Protein AF-A0A959FR29-F1 (afdb_monomer)

Structure (mmCIF, N/CA/C/O backbone):
data_AF-A0A959FR29-F1
#
_entry.id   AF-A0A959FR29-F1
#
loop_
_atom_site.group_PDB
_atom_site.id
_atom_site.type_symbol
_atom_site.label_atom_id
_atom_site.label_alt_id
_atom_site.label_comp_id
_atom_site.label_asym_id
_atom_site.label_entity_id
_atom_site.label_seq_id
_atom_site.pdbx_PDB_ins_code
_atom_site.Cartn_x
_atom_site.Cartn_y
_atom_site.Cartn_z
_atom_site.occupancy
_atom_site.B_iso_or_equiv
_atom_site.auth_seq_id
_atom_site.auth_comp_id
_atom_site.auth_asym_id
_atom_site.auth_atom_id
_atom_site.pdbx_PDB_model_num
ATOM 1 N N . MET A 1 1 ? 12.934 -49.014 -76.648 1.00 38.41 1 MET A N 1
ATOM 2 C CA . MET A 1 1 ? 14.324 -49.473 -76.881 1.00 38.41 1 MET A CA 1
ATOM 3 C C . MET A 1 1 ? 15.112 -49.205 -75.602 1.00 38.41 1 MET A C 1
ATOM 5 O O . MET A 1 1 ? 15.068 -48.083 -75.129 1.00 38.41 1 MET A O 1
ATOM 9 N N . ARG A 1 2 ? 15.468 -50.268 -74.860 1.00 36.25 2 ARG A N 1
ATOM 10 C CA . ARG A 1 2 ? 16.856 -50.755 -74.635 1.00 36.25 2 ARG A CA 1
ATOM 11 C C . ARG A 1 2 ? 17.728 -49.732 -73.879 1.00 36.25 2 ARG A C 1
ATOM 13 O O . ARG A 1 2 ? 18.046 -48.699 -74.438 1.00 36.25 2 ARG A O 1
ATOM 20 N N . HIS A 1 3 ? 17.939 -49.941 -72.570 1.00 30.25 3 HIS A N 1
ATOM 21 C CA . HIS A 1 3 ? 19.158 -50.543 -71.964 1.00 30.25 3 HIS A CA 1
ATOM 22 C C . HIS A 1 3 ? 20.381 -49.596 -72.079 1.00 30.25 3 HIS A C 1
ATOM 24 O O . HIS A 1 3 ? 20.714 -49.205 -73.185 1.00 30.25 3 HIS A O 1
ATOM 30 N N . ARG A 1 4 ? 21.112 -49.194 -71.026 1.00 36.50 4 ARG A N 1
ATOM 31 C CA . ARG A 1 4 ? 21.996 -49.993 -70.147 1.00 36.50 4 ARG A CA 1
ATOM 32 C C . ARG A 1 4 ? 22.571 -49.080 -69.029 1.00 36.50 4 ARG A C 1
ATOM 34 O O . ARG A 1 4 ? 22.817 -47.916 -69.300 1.00 36.50 4 ARG A O 1
ATOM 41 N N . VAL A 1 5 ? 22.581 -49.503 -67.757 1.00 37.47 5 VAL A N 1
ATOM 42 C CA . VAL A 1 5 ? 23.706 -50.105 -66.980 1.00 37.47 5 VAL A CA 1
ATOM 43 C C . VAL A 1 5 ? 24.753 -49.102 -66.450 1.00 37.47 5 VAL A C 1
ATOM 45 O O . VAL A 1 5 ? 25.565 -48.590 -67.204 1.00 37.47 5 VAL A O 1
ATOM 48 N N . ILE A 1 6 ? 24.697 -48.911 -65.123 1.00 47.50 6 ILE A N 1
ATOM 49 C CA . ILE A 1 6 ? 25.763 -48.963 -64.095 1.00 47.50 6 ILE A CA 1
ATOM 50 C C . ILE A 1 6 ? 27.154 -48.418 -64.469 1.00 47.50 6 ILE A C 1
ATOM 52 O O . ILE A 1 6 ? 27.852 -49.012 -65.283 1.00 47.50 6 ILE A O 1
ATOM 56 N N . CYS A 1 7 ? 27.646 -47.447 -63.688 1.00 29.38 7 CYS A N 1
ATOM 57 C CA . CYS A 1 7 ? 29.021 -47.525 -63.191 1.00 29.38 7 CYS A CA 1
ATOM 58 C C . CYS A 1 7 ? 29.161 -46.858 -61.815 1.00 29.38 7 CYS A C 1
ATOM 60 O O . CYS A 1 7 ? 28.815 -45.699 -61.606 1.00 29.38 7 CYS A O 1
ATOM 62 N N . MET A 1 8 ? 29.633 -47.672 -60.883 1.00 38.34 8 MET A N 1
ATOM 63 C CA . MET A 1 8 ? 29.956 -47.406 -59.492 1.00 38.34 8 MET A CA 1
ATOM 64 C C . MET A 1 8 ? 31.339 -46.753 -59.428 1.00 38.34 8 MET A C 1
ATOM 66 O O . MET A 1 8 ? 32.275 -47.275 -60.025 1.00 38.34 8 MET A O 1
ATOM 70 N N . LEU A 1 9 ? 31.495 -45.664 -58.671 1.00 36.41 9 LEU A N 1
ATOM 71 C CA . LEU A 1 9 ? 32.811 -45.260 -58.180 1.00 36.41 9 LEU A CA 1
ATOM 72 C C . LEU A 1 9 ? 32.684 -44.633 -56.786 1.00 36.41 9 LEU A C 1
ATOM 74 O O . LEU A 1 9 ? 32.315 -43.474 -56.619 1.00 36.41 9 LEU A O 1
ATOM 78 N N . LEU A 1 10 ? 32.970 -45.458 -55.780 1.00 42.25 10 LEU A N 1
ATOM 79 C CA . LEU A 1 10 ? 33.361 -45.037 -54.441 1.00 42.25 10 LEU A CA 1
ATOM 80 C C . LEU A 1 10 ? 34.788 -44.486 -54.525 1.00 42.25 10 LEU A C 1
ATOM 82 O O . LEU A 1 10 ? 35.698 -45.218 -54.906 1.00 42.25 10 LEU A O 1
ATOM 86 N N . LEU A 1 11 ? 34.992 -43.2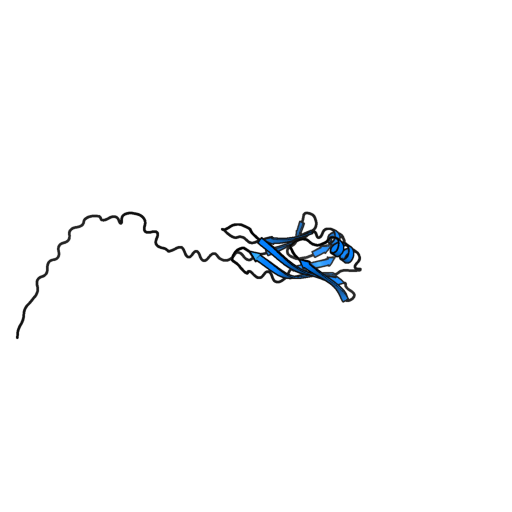36 -54.119 1.00 40.19 11 LEU A N 1
ATOM 87 C CA . LEU A 1 11 ? 36.309 -42.731 -53.737 1.00 40.19 11 LEU A CA 1
ATOM 88 C C . LEU A 1 11 ? 36.183 -42.018 -52.392 1.00 40.19 11 LEU A C 1
ATOM 90 O O . LEU A 1 11 ? 35.713 -40.890 -52.282 1.00 40.19 11 LEU A O 1
ATOM 94 N N . PHE A 1 12 ? 36.589 -42.756 -51.363 1.00 40.84 12 PHE A N 1
ATOM 95 C CA . PHE A 1 12 ? 36.983 -42.247 -50.060 1.00 40.84 12 PHE A CA 1
ATOM 96 C C . PHE A 1 12 ? 38.253 -41.406 -50.247 1.00 40.84 12 PHE A C 1
ATOM 98 O O . PHE A 1 12 ? 39.299 -41.948 -50.593 1.00 40.84 12 PHE A O 1
ATOM 105 N N . PHE A 1 13 ? 38.182 -40.107 -49.973 1.00 41.03 13 PHE A N 1
ATOM 106 C CA . PHE A 1 13 ? 39.338 -39.322 -49.549 1.00 41.03 13 PHE A CA 1
ATOM 107 C C . PHE A 1 13 ? 38.900 -38.464 -48.370 1.00 41.03 13 PHE A C 1
ATOM 109 O O . PHE A 1 13 ? 38.116 -37.528 -48.509 1.00 41.03 13 PHE A O 1
ATOM 116 N N . GLY A 1 14 ? 39.384 -38.838 -47.189 1.00 44.19 14 GLY A N 1
ATOM 117 C CA . GLY A 1 14 ? 39.307 -37.997 -46.012 1.00 44.19 14 GLY A CA 1
ATOM 118 C C . GLY A 1 14 ? 40.220 -36.791 -46.186 1.00 44.19 14 GLY A C 1
ATOM 119 O O . GLY A 1 14 ? 41.410 -36.944 -46.441 1.00 44.19 14 GLY A O 1
ATOM 120 N N . LEU A 1 15 ? 39.654 -35.607 -45.995 1.00 41.91 15 LEU A N 1
ATOM 121 C CA . LEU A 1 15 ? 40.370 -34.417 -45.567 1.00 41.91 15 LEU A CA 1
ATOM 122 C C . LEU A 1 15 ? 39.483 -33.723 -44.539 1.00 41.91 15 LEU A C 1
ATOM 124 O O . LEU A 1 15 ? 38.327 -33.398 -44.809 1.00 41.91 15 LEU A O 1
ATOM 128 N N . CYS A 1 16 ? 40.036 -33.562 -43.340 1.00 41.62 16 CYS A N 1
ATOM 129 C CA . CYS A 1 16 ? 39.480 -32.793 -42.242 1.00 41.62 16 CYS A CA 1
ATOM 130 C C . CYS A 1 16 ? 39.068 -31.397 -42.724 1.00 41.62 16 CYS A C 1
ATOM 132 O O . CYS A 1 16 ? 39.909 -30.516 -42.872 1.00 41.62 16 CYS A O 1
ATOM 134 N N . MET A 1 17 ? 37.771 -31.189 -42.926 1.00 39.00 17 MET A N 1
ATOM 135 C CA . MET A 1 17 ? 37.174 -29.861 -42.928 1.00 39.00 17 MET A CA 1
ATOM 136 C C . MET A 1 17 ? 36.587 -29.660 -41.538 1.00 39.00 17 MET A C 1
ATOM 138 O O . MET A 1 17 ? 35.465 -30.068 -41.242 1.00 39.00 17 MET A O 1
ATOM 142 N N . THR A 1 18 ? 37.390 -29.075 -40.654 1.00 58.31 18 THR A N 1
ATOM 143 C CA . THR A 1 18 ? 36.852 -28.362 -39.500 1.00 58.31 18 THR A CA 1
ATOM 144 C C . THR A 1 18 ? 35.861 -27.327 -40.039 1.00 58.31 18 THR A C 1
ATOM 146 O O . THR A 1 18 ? 36.224 -26.567 -40.941 1.00 58.31 18 THR A O 1
ATOM 149 N N . PRO A 1 19 ? 34.604 -27.267 -39.561 1.00 44.03 19 PRO A N 1
ATOM 150 C CA . PRO A 1 19 ? 33.771 -26.133 -39.902 1.00 44.03 19 PRO A CA 1
ATOM 151 C C . PRO A 1 19 ? 34.429 -24.882 -39.312 1.00 44.03 19 PRO A C 1
ATOM 153 O O . PRO A 1 19 ? 34.542 -24.700 -38.099 1.00 44.03 19 PRO A O 1
ATOM 156 N N . VAL A 1 20 ? 34.923 -24.063 -40.236 1.00 45.97 20 VAL A N 1
ATOM 157 C CA . VAL A 1 20 ? 35.329 -22.675 -40.067 1.00 45.97 20 VAL A CA 1
ATOM 158 C C . VAL A 1 20 ? 34.260 -21.928 -39.269 1.00 45.97 20 VAL A C 1
ATOM 160 O O . VAL A 1 20 ? 33.085 -21.947 -39.619 1.00 45.97 20 VAL A O 1
ATOM 163 N N . HIS A 1 21 ? 34.717 -21.274 -38.202 1.00 45.66 21 HIS A N 1
ATOM 164 C CA . HIS A 1 21 ? 34.122 -20.102 -37.563 1.00 45.66 21 HIS A CA 1
ATOM 165 C C . HIS A 1 21 ? 32.595 -20.099 -37.411 1.00 45.66 21 HIS A C 1
ATOM 167 O O . HIS A 1 21 ? 31.865 -19.551 -38.231 1.00 45.66 21 HIS A O 1
ATOM 173 N N . GLY A 1 22 ? 32.146 -20.592 -36.255 1.00 41.34 22 GLY A N 1
ATOM 174 C CA . GLY A 1 22 ? 31.173 -19.868 -35.438 1.00 41.34 22 GLY A CA 1
ATOM 175 C C . GLY A 1 22 ? 29.917 -19.386 -36.156 1.00 41.34 22 GLY A C 1
ATOM 176 O O . GLY A 1 22 ? 29.543 -18.225 -36.010 1.00 41.34 22 GLY A O 1
ATOM 177 N N . GLN A 1 23 ? 29.205 -20.279 -36.846 1.00 37.59 23 GLN A N 1
ATOM 178 C CA . GLN A 1 23 ? 27.758 -20.120 -36.882 1.00 37.59 23 GLN A CA 1
ATOM 179 C C . GLN A 1 23 ? 27.274 -20.274 -35.439 1.00 37.59 23 GLN A C 1
ATOM 181 O O . GLN A 1 23 ? 27.140 -21.383 -34.923 1.00 37.59 23 GLN A O 1
ATOM 186 N N . ARG A 1 24 ? 27.042 -19.142 -34.763 1.00 41.75 24 ARG A N 1
ATOM 187 C CA . ARG A 1 24 ? 26.080 -19.090 -33.663 1.00 41.75 24 ARG A CA 1
ATOM 188 C C . ARG A 1 24 ? 24.761 -19.542 -34.277 1.00 41.75 24 ARG A C 1
ATOM 190 O O . ARG A 1 24 ? 24.037 -18.746 -34.867 1.00 41.75 24 ARG A O 1
ATOM 197 N N . ALA A 1 25 ? 24.498 -20.842 -34.196 1.00 37.94 25 ALA A N 1
ATOM 198 C CA . ALA A 1 25 ? 23.154 -21.351 -34.307 1.00 37.94 25 ALA A CA 1
ATOM 199 C C . ALA A 1 25 ? 22.311 -20.507 -33.347 1.00 37.94 25 ALA A C 1
ATOM 201 O O . ALA A 1 25 ? 22.664 -20.338 -32.175 1.00 37.94 25 ALA A O 1
ATOM 202 N N . ALA A 1 26 ? 21.251 -19.908 -33.877 1.00 43.16 26 ALA A N 1
ATOM 203 C CA . ALA A 1 26 ? 20.197 -19.300 -33.094 1.00 43.16 26 ALA A CA 1
ATOM 204 C C . ALA A 1 26 ? 19.509 -20.418 -32.295 1.00 43.16 26 ALA A C 1
ATOM 206 O O . ALA A 1 26 ? 18.471 -20.937 -32.677 1.00 43.16 26 ALA A O 1
ATOM 207 N N . THR A 1 27 ? 20.143 -20.854 -31.213 1.00 40.97 27 THR A N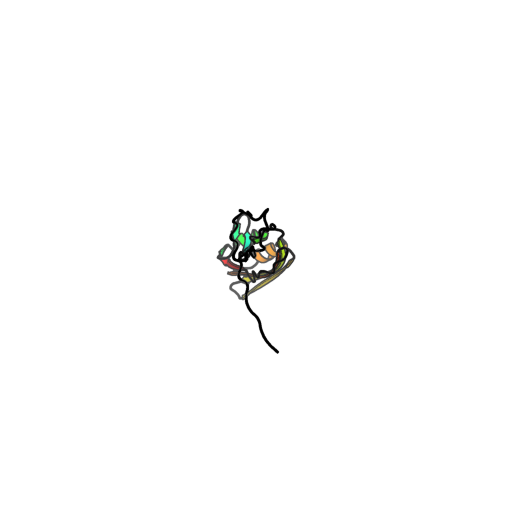 1
ATOM 208 C CA . THR A 1 27 ? 19.584 -21.775 -30.225 1.00 40.97 27 THR A CA 1
ATOM 209 C C . THR A 1 27 ? 19.865 -21.169 -28.869 1.00 40.97 27 THR A C 1
ATOM 211 O O . THR A 1 27 ? 20.792 -21.531 -28.148 1.00 40.97 27 THR A O 1
ATOM 214 N N . GLY A 1 28 ? 19.086 -20.137 -28.601 1.00 37.91 28 GLY A N 1
ATOM 215 C CA . GLY A 1 28 ? 19.090 -19.383 -27.371 1.00 37.91 28 GLY A CA 1
ATOM 216 C C . GLY A 1 28 ? 17.794 -18.601 -27.264 1.00 37.91 28 GLY A C 1
ATOM 217 O O . GLY A 1 28 ? 17.820 -17.459 -26.825 1.00 37.91 28 GLY A O 1
ATOM 218 N N . GLU A 1 29 ? 16.662 -19.200 -27.657 1.00 40.88 29 GLU A N 1
ATOM 219 C CA . GLU A 1 29 ? 15.402 -18.896 -26.978 1.00 40.88 29 GLU A CA 1
ATOM 220 C C . GLU A 1 29 ? 15.586 -19.355 -25.528 1.00 40.88 29 GLU A C 1
ATOM 222 O O . GLU A 1 29 ? 15.171 -20.434 -25.109 1.00 40.88 29 GLU A O 1
ATOM 227 N N . GLY A 1 30 ? 16.319 -18.550 -24.758 1.00 37.16 30 GLY A N 1
ATOM 228 C CA . GLY A 1 30 ? 16.203 -18.567 -23.323 1.00 37.16 30 GLY A CA 1
ATOM 229 C C . GLY A 1 30 ? 14.762 -18.184 -23.063 1.00 37.16 30 GLY A C 1
ATOM 230 O O . GLY A 1 30 ? 14.408 -17.013 -23.167 1.00 37.16 30 GLY A O 1
ATOM 231 N N . SER A 1 31 ? 13.915 -19.176 -22.788 1.00 45.03 31 SER A N 1
ATOM 232 C CA . SER A 1 31 ? 12.652 -18.932 -22.115 1.00 45.03 31 SER A CA 1
ATOM 233 C C . SER A 1 31 ? 13.030 -18.327 -20.766 1.00 45.03 31 SER A C 1
ATOM 235 O O . SER A 1 31 ? 13.281 -19.044 -19.791 1.00 45.03 31 SER A O 1
ATOM 237 N N . TRP A 1 32 ? 13.188 -17.009 -20.724 1.00 48.16 32 TRP A N 1
ATOM 238 C CA . TRP A 1 32 ? 13.344 -16.301 -19.475 1.00 48.16 32 TRP A CA 1
ATOM 239 C C . TRP A 1 32 ? 12.038 -16.542 -18.742 1.00 48.16 32 TRP A C 1
ATOM 241 O O . TRP A 1 32 ? 10.980 -16.063 -19.145 1.00 48.16 32 TRP A O 1
ATOM 251 N N . ARG A 1 33 ? 12.093 -17.404 -17.724 1.00 49.47 33 ARG A N 1
ATOM 252 C CA . ARG A 1 33 ? 11.006 -17.51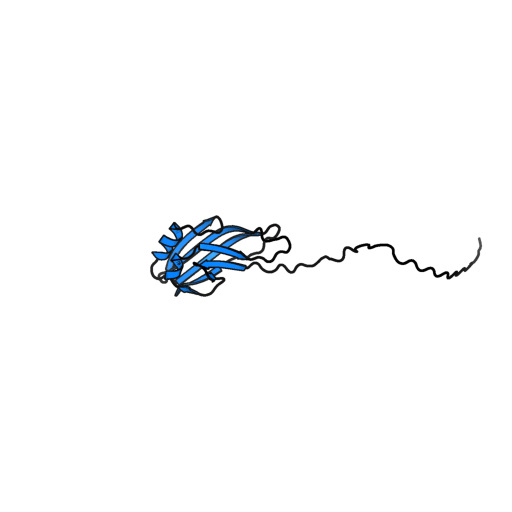5 -16.764 1.00 49.47 33 ARG A CA 1
ATOM 253 C C . ARG A 1 33 ? 10.912 -16.138 -16.143 1.00 49.47 33 ARG A C 1
ATOM 255 O O . ARG A 1 33 ? 11.790 -15.771 -15.369 1.00 49.47 33 ARG A O 1
ATOM 262 N N . SER A 1 34 ? 9.906 -15.384 -16.557 1.00 56.00 34 SER A N 1
ATOM 263 C CA . SER A 1 34 ? 9.554 -14.090 -16.008 1.00 56.00 34 SER A CA 1
ATOM 264 C C . SER A 1 34 ? 9.569 -14.224 -14.487 1.00 56.00 34 SER A C 1
ATOM 266 O O . SER A 1 34 ? 8.794 -14.996 -13.915 1.00 56.00 34 SER A O 1
ATOM 268 N N . ALA A 1 35 ? 10.551 -13.612 -13.828 1.00 60.47 35 ALA A N 1
ATOM 269 C CA . ALA A 1 35 ? 10.586 -13.613 -12.380 1.00 60.47 35 ALA A CA 1
ATOM 270 C C . ALA A 1 35 ? 9.389 -12.770 -11.928 1.00 60.47 35 ALA A C 1
ATOM 272 O O . ALA A 1 35 ? 9.334 -11.597 -12.295 1.00 60.47 35 ALA A O 1
ATOM 273 N N . PRO A 1 36 ? 8.435 -13.334 -11.166 1.00 70.25 36 PRO A N 1
ATOM 274 C CA . PRO A 1 36 ? 7.193 -12.643 -10.875 1.00 70.25 36 PRO A CA 1
ATOM 275 C C . PRO A 1 36 ? 7.492 -11.357 -10.114 1.00 70.25 36 PRO A C 1
ATOM 277 O O . PRO A 1 36 ? 8.146 -11.382 -9.064 1.00 70.25 36 PRO A O 1
ATOM 280 N N . ALA A 1 37 ? 6.998 -10.239 -10.635 1.00 79.69 37 ALA A N 1
ATOM 281 C CA . ALA A 1 37 ? 7.077 -8.963 -9.952 1.00 79.69 37 ALA A CA 1
ATOM 282 C C . ALA A 1 37 ? 6.452 -9.032 -8.549 1.00 79.69 37 ALA A C 1
ATOM 284 O O . ALA A 1 37 ? 5.463 -9.726 -8.302 1.00 79.69 37 ALA A O 1
ATOM 285 N N . ARG A 1 38 ? 7.037 -8.292 -7.606 1.00 84.00 38 ARG A N 1
ATOM 286 C CA . ARG A 1 38 ? 6.592 -8.227 -6.209 1.00 84.00 38 ARG A CA 1
ATOM 287 C C . ARG A 1 38 ? 6.376 -6.784 -5.792 1.00 84.00 38 ARG A C 1
ATOM 289 O O . ARG A 1 38 ? 7.262 -5.953 -5.982 1.00 84.00 38 ARG A O 1
ATOM 296 N N . ALA A 1 39 ? 5.225 -6.502 -5.188 1.00 88.56 39 ALA A N 1
ATOM 297 C CA . ALA A 1 39 ? 4.944 -5.207 -4.579 1.00 88.56 39 ALA A CA 1
ATOM 298 C C . ALA A 1 39 ? 5.334 -5.179 -3.101 1.00 88.56 39 ALA A C 1
ATOM 300 O O . ALA A 1 39 ? 5.138 -6.145 -2.364 1.00 88.56 39 ALA A O 1
ATOM 301 N N . TYR A 1 40 ? 5.835 -4.027 -2.676 1.00 91.31 40 TYR A N 1
ATOM 302 C CA . TYR A 1 40 ? 6.198 -3.711 -1.308 1.00 91.31 40 TYR A CA 1
ATOM 303 C C . TYR A 1 40 ? 5.678 -2.317 -0.974 1.00 91.31 40 TYR A C 1
ATOM 305 O O . TYR A 1 40 ? 5.916 -1.367 -1.716 1.00 91.31 40 TYR A O 1
ATOM 313 N N . LEU A 1 41 ? 5.018 -2.173 0.167 1.00 94.12 41 LEU A N 1
ATOM 314 C CA . LEU A 1 41 ? 4.738 -0.873 0.755 1.00 94.12 41 LEU A CA 1
ATOM 315 C C . LEU A 1 41 ? 5.944 -0.439 1.593 1.00 94.12 41 LEU A C 1
ATOM 317 O O . LEU A 1 41 ? 6.368 -1.165 2.496 1.00 94.12 41 LEU A O 1
ATOM 321 N N . GLN A 1 42 ? 6.505 0.728 1.285 1.00 95.62 42 GLN A N 1
ATOM 322 C CA . GLN A 1 42 ? 7.539 1.366 2.089 1.00 95.62 42 GLN A CA 1
ATOM 323 C C . GLN A 1 42 ? 6.881 2.057 3.287 1.00 95.62 42 GLN A C 1
ATOM 325 O O . GLN A 1 42 ? 6.038 2.942 3.127 1.00 95.62 42 GLN A O 1
ATOM 330 N N . VAL A 1 43 ? 7.281 1.645 4.486 1.00 94.38 43 VAL A N 1
ATOM 331 C CA . VAL A 1 43 ? 6.791 2.133 5.776 1.00 94.38 43 VAL A CA 1
ATOM 332 C C . VAL A 1 43 ? 8.002 2.575 6.596 1.00 94.38 43 VAL A C 1
ATOM 334 O O . VAL A 1 43 ? 8.720 1.752 7.167 1.00 94.38 43 VAL A O 1
ATOM 337 N N . GLY A 1 44 ? 8.298 3.873 6.591 1.00 92.00 44 GLY A N 1
ATOM 338 C CA . GLY A 1 44 ? 9.540 4.417 7.139 1.00 92.00 44 GLY A CA 1
ATOM 339 C C . GLY A 1 44 ? 10.747 3.798 6.436 1.00 92.00 44 GLY A C 1
ATOM 340 O O . GLY A 1 44 ? 10.900 3.941 5.228 1.00 92.00 44 GLY A O 1
ATOM 341 N N . ASN A 1 45 ? 11.569 3.047 7.174 1.00 93.25 45 ASN A N 1
ATOM 342 C CA . ASN A 1 45 ? 12.743 2.344 6.636 1.00 93.25 45 ASN A CA 1
ATOM 343 C C . ASN A 1 45 ? 12.474 0.866 6.288 1.00 93.25 45 ASN A C 1
ATOM 345 O O . ASN A 1 45 ? 13.400 0.137 5.936 1.00 93.25 45 ASN A O 1
ATOM 349 N N . LYS A 1 46 ? 11.224 0.399 6.399 1.00 93.75 46 LYS A N 1
ATOM 350 C CA . LYS A 1 46 ? 10.831 -1.004 6.209 1.00 93.75 46 LYS A CA 1
ATOM 351 C C . LYS A 1 46 ? 10.053 -1.193 4.907 1.00 93.75 46 LYS A C 1
ATOM 353 O O . LYS A 1 46 ? 9.241 -0.354 4.539 1.00 93.75 46 LYS A O 1
ATOM 358 N N . GLN A 1 47 ? 10.242 -2.341 4.258 1.00 93.69 47 GLN A N 1
ATOM 359 C CA . GLN A 1 47 ? 9.425 -2.792 3.129 1.00 93.69 47 GLN A CA 1
ATOM 360 C C . GLN A 1 47 ? 8.508 -3.935 3.551 1.00 93.69 47 GLN A C 1
ATOM 362 O O . GLN A 1 47 ? 8.963 -4.902 4.164 1.00 93.69 47 GLN A O 1
ATOM 367 N N . VAL A 1 48 ? 7.222 -3.832 3.215 1.00 92.31 48 VAL A N 1
ATOM 368 C CA . VAL A 1 48 ? 6.192 -4.795 3.618 1.00 92.31 48 VAL A CA 1
ATOM 369 C C . VAL A 1 48 ? 5.461 -5.317 2.382 1.00 92.31 48 VAL A C 1
ATOM 371 O O . VAL A 1 48 ? 4.830 -4.547 1.669 1.00 92.31 48 VAL A O 1
ATOM 374 N N . ALA A 1 49 ? 5.544 -6.624 2.124 1.00 87.25 49 ALA A N 1
ATOM 375 C CA . ALA A 1 49 ? 4.870 -7.293 0.998 1.00 87.25 49 ALA A CA 1
ATOM 376 C C . ALA A 1 49 ? 3.556 -7.995 1.391 1.00 87.25 49 ALA A C 1
ATOM 378 O O . ALA A 1 49 ? 2.952 -8.687 0.577 1.00 87.25 49 ALA A O 1
ATOM 379 N N . GLY A 1 50 ? 3.136 -7.859 2.648 1.00 86.50 50 GLY A N 1
ATOM 380 C CA . GLY A 1 50 ? 1.968 -8.520 3.225 1.00 86.50 50 GLY A CA 1
ATOM 381 C C . GLY A 1 50 ? 2.106 -8.648 4.743 1.00 86.50 50 GLY A C 1
ATOM 382 O O . GLY A 1 50 ? 3.170 -8.362 5.301 1.00 86.50 50 GLY A O 1
ATOM 383 N N . GLY A 1 51 ? 1.047 -9.097 5.414 1.00 90.44 51 GLY A N 1
ATOM 384 C CA . GLY A 1 51 ? 1.036 -9.307 6.864 1.00 90.44 51 GLY A CA 1
ATOM 385 C C . GLY A 1 51 ? 0.445 -8.118 7.610 1.00 90.44 51 GLY A C 1
ATOM 386 O O . GLY A 1 51 ? -0.551 -7.568 7.159 1.00 90.44 51 GLY A O 1
ATOM 387 N N . PHE A 1 52 ? 1.035 -7.738 8.746 1.00 93.12 52 PHE A N 1
ATOM 388 C CA . PHE A 1 52 ? 0.486 -6.687 9.603 1.00 93.12 52 PHE A CA 1
ATOM 389 C C . PHE A 1 52 ? 1.414 -5.478 9.753 1.00 93.12 52 PHE A C 1
ATOM 391 O O . PHE A 1 52 ? 2.645 -5.604 9.751 1.00 93.12 52 PHE A O 1
ATOM 398 N N . ILE A 1 53 ? 0.801 -4.313 9.933 1.00 94.44 53 ILE A N 1
ATOM 399 C CA . ILE A 1 53 ? 1.433 -3.075 10.395 1.00 94.44 53 ILE A CA 1
ATOM 400 C C . ILE A 1 53 ? 0.675 -2.556 11.617 1.00 94.44 53 ILE A C 1
ATOM 402 O O . ILE A 1 53 ? -0.475 -2.918 11.850 1.00 94.44 53 ILE A O 1
ATOM 406 N N . LYS A 1 54 ? 1.316 -1.715 12.417 1.00 94.56 54 LYS A N 1
ATOM 407 C CA . LYS A 1 54 ? 0.675 -1.038 13.541 1.00 94.56 54 LYS A CA 1
ATOM 408 C C . LYS A 1 54 ? -0.080 0.191 13.060 1.00 94.56 54 LYS A C 1
ATOM 410 O O . LYS A 1 54 ? 0.371 0.855 12.127 1.00 94.56 54 LYS A O 1
ATOM 415 N N . GLN A 1 55 ? -1.148 0.587 13.749 1.00 92.81 55 GLN A N 1
ATOM 416 C CA . GLN A 1 55 ? -1.860 1.831 13.410 1.00 92.81 55 GLN A CA 1
ATOM 417 C C . GLN A 1 55 ? -0.930 3.060 13.397 1.00 92.81 55 GLN A C 1
ATOM 419 O O . GLN A 1 55 ? -0.994 3.888 12.489 1.00 92.81 55 GLN A O 1
ATOM 424 N N . ALA A 1 56 ? 0.006 3.154 14.348 1.00 92.00 56 ALA A N 1
ATOM 425 C CA . ALA A 1 56 ? 0.991 4.239 14.383 1.00 92.00 56 ALA A CA 1
ATOM 426 C C . ALA A 1 56 ? 1.911 4.271 13.141 1.00 92.00 56 ALA A C 1
ATOM 428 O O . ALA A 1 56 ? 2.432 5.325 12.782 1.00 92.00 56 ALA A O 1
ATOM 429 N N . GLU A 1 57 ? 2.094 3.138 12.453 1.00 94.75 57 GLU A N 1
ATOM 430 C CA . GLU A 1 57 ? 2.907 3.040 11.237 1.00 94.75 57 GLU A CA 1
ATOM 431 C C . GLU A 1 57 ? 2.188 3.587 9.991 1.00 94.75 57 GLU A C 1
ATOM 433 O O . GLU A 1 57 ? 2.854 3.873 8.996 1.00 94.75 57 GLU A O 1
ATOM 438 N N . LEU A 1 58 ? 0.871 3.847 10.043 1.00 93.50 58 LEU A N 1
ATOM 439 C CA . LEU A 1 58 ? 0.144 4.540 8.963 1.00 93.50 58 LEU A CA 1
ATOM 440 C C . LEU A 1 58 ? 0.718 5.942 8.694 1.00 93.50 58 LEU A C 1
ATOM 442 O O . LEU A 1 58 ? 0.662 6.456 7.577 1.00 93.50 58 LEU A O 1
ATOM 446 N N . ALA A 1 59 ? 1.343 6.536 9.712 1.00 93.06 59 ALA A N 1
ATOM 447 C CA . ALA A 1 59 ? 2.091 7.779 9.605 1.00 93.06 59 ALA A CA 1
ATOM 448 C C . ALA A 1 59 ? 3.306 7.711 8.685 1.00 93.06 59 ALA A C 1
ATOM 450 O O . ALA A 1 59 ? 3.712 8.718 8.105 1.00 93.06 59 ALA A O 1
ATOM 451 N N . LEU A 1 60 ? 3.904 6.528 8.613 1.00 95.00 60 LEU A N 1
ATOM 452 C CA . LEU A 1 60 ? 5.205 6.291 8.013 1.00 95.00 60 LEU A CA 1
ATOM 453 C C . LEU A 1 60 ? 5.0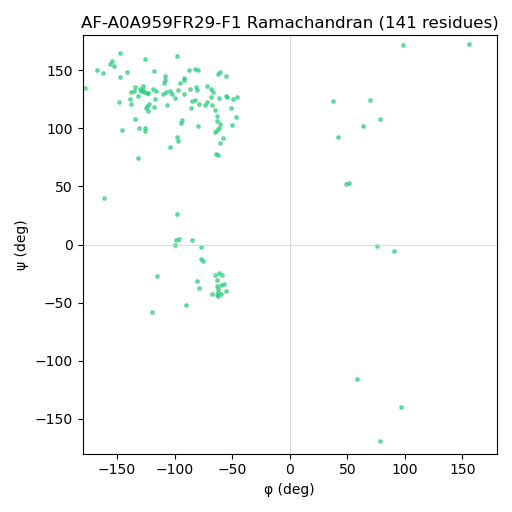88 5.737 6.595 1.00 95.00 60 LEU A C 1
ATOM 455 O O . LEU A 1 60 ? 6.114 5.491 5.966 1.00 95.00 60 LEU A O 1
ATOM 459 N N . LEU A 1 61 ? 3.870 5.531 6.087 1.00 94.69 61 LEU A N 1
ATOM 460 C CA . LEU A 1 61 ? 3.657 5.125 4.702 1.00 94.69 61 LEU A CA 1
ATOM 461 C C . LEU A 1 61 ? 4.345 6.130 3.771 1.00 94.69 61 LEU A C 1
ATOM 463 O O . LEU A 1 61 ? 4.136 7.331 3.881 1.00 94.69 61 LEU A O 1
ATOM 467 N N . ASP A 1 62 ? 5.183 5.679 2.854 1.00 94.44 62 ASP A N 1
ATOM 468 C CA . ASP A 1 62 ? 5.924 6.600 1.988 1.00 94.44 62 ASP A CA 1
ATOM 469 C C . ASP A 1 62 ? 5.598 6.367 0.522 1.00 94.44 62 ASP A C 1
ATOM 471 O O . ASP A 1 62 ? 5.112 7.261 -0.175 1.00 94.44 62 ASP A O 1
ATOM 475 N N . SER A 1 63 ? 5.833 5.150 0.053 1.00 94.38 63 SER A N 1
ATOM 476 C CA . SER A 1 63 ? 5.733 4.828 -1.359 1.00 94.38 63 SER A CA 1
ATOM 477 C C . SER A 1 63 ? 5.437 3.356 -1.588 1.00 94.38 63 SER A C 1
ATOM 479 O O . SER A 1 63 ? 5.693 2.498 -0.743 1.00 94.38 63 SER A O 1
ATOM 481 N N . LEU A 1 64 ? 4.890 3.067 -2.761 1.00 92.88 64 LEU A N 1
ATOM 482 C CA . LEU A 1 64 ? 4.783 1.721 -3.280 1.00 92.88 64 LEU A CA 1
ATOM 483 C C . LEU A 1 64 ? 6.009 1.409 -4.138 1.00 92.88 64 LEU A C 1
ATOM 485 O O . LEU A 1 64 ? 6.355 2.159 -5.049 1.00 92.88 64 LEU A O 1
ATOM 489 N N . ILE A 1 65 ? 6.644 0.281 -3.856 1.00 90.06 65 ILE A N 1
ATOM 490 C CA . ILE A 1 65 ? 7.842 -0.191 -4.538 1.00 90.06 65 ILE A CA 1
ATOM 491 C C . ILE A 1 65 ? 7.493 -1.498 -5.227 1.00 90.06 65 ILE A C 1
ATOM 493 O O . ILE A 1 65 ? 7.056 -2.446 -4.579 1.00 90.06 65 ILE A O 1
ATOM 497 N N . ILE A 1 66 ? 7.726 -1.573 -6.531 1.00 86.94 66 ILE A N 1
ATOM 498 C CA . ILE A 1 66 ? 7.664 -2.839 -7.257 1.00 86.94 66 ILE A CA 1
ATOM 499 C C . ILE A 1 66 ? 9.089 -3.278 -7.535 1.00 86.94 66 ILE A C 1
ATOM 501 O O . ILE A 1 66 ? 9.918 -2.489 -7.986 1.00 86.94 66 ILE A O 1
ATOM 505 N N . ARG A 1 67 ? 9.377 -4.539 -7.236 1.00 81.94 67 ARG A N 1
ATOM 506 C CA . ARG A 1 67 ? 10.626 -5.187 -7.610 1.00 81.94 67 ARG A CA 1
ATOM 507 C C . ARG A 1 67 ? 10.330 -6.220 -8.671 1.00 81.94 67 ARG A C 1
ATOM 509 O O . ARG A 1 67 ? 9.443 -7.053 -8.500 1.00 81.94 67 ARG A O 1
ATOM 516 N N . TYR A 1 68 ? 11.097 -6.144 -9.738 1.00 76.62 68 TYR A N 1
ATOM 517 C CA . TYR A 1 68 ? 11.035 -7.032 -10.877 1.00 76.62 68 TYR A CA 1
ATOM 518 C C . TYR A 1 68 ? 12.477 -7.348 -11.265 1.00 76.62 68 TYR A C 1
ATOM 520 O O . TYR A 1 68 ? 13.308 -6.440 -11.301 1.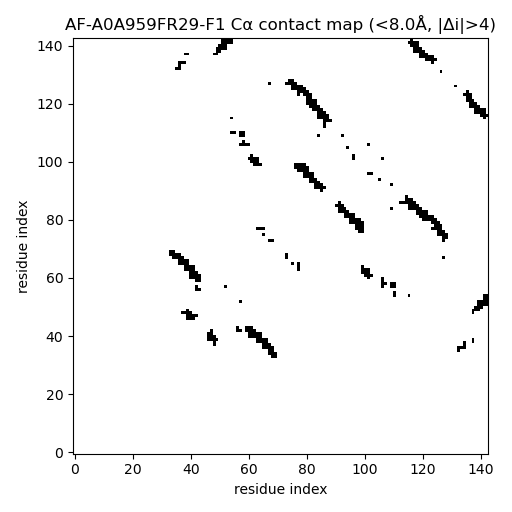00 76.62 68 TYR A O 1
ATOM 528 N N . ASP A 1 69 ? 12.781 -8.626 -11.459 1.00 72.56 69 ASP A N 1
ATOM 529 C CA . ASP A 1 69 ? 14.117 -9.066 -11.855 1.00 72.56 69 ASP A CA 1
ATOM 530 C C . ASP A 1 69 ? 14.135 -9.202 -13.383 1.00 72.56 69 ASP A C 1
ATOM 532 O O . ASP A 1 69 ? 13.516 -10.116 -13.931 1.00 72.56 69 ASP A O 1
ATOM 536 N N . HIS A 1 70 ? 14.762 -8.235 -14.067 1.00 68.00 70 HIS A N 1
ATOM 537 C CA . HIS A 1 70 ? 14.847 -8.184 -15.528 1.00 68.00 70 HIS A CA 1
ATOM 538 C C . HIS A 1 70 ? 16.287 -7.961 -16.000 1.00 68.00 70 HIS A C 1
ATOM 540 O O . HIS A 1 70 ? 16.947 -7.037 -15.513 1.00 68.00 70 HIS A O 1
ATOM 546 N N . PRO A 1 71 ? 16.766 -8.729 -16.994 1.00 61.78 71 PRO A N 1
ATOM 547 C CA . PRO A 1 71 ? 18.136 -8.622 -17.491 1.00 61.78 71 PRO A CA 1
ATOM 548 C C . PRO A 1 71 ? 18.457 -7.276 -18.164 1.00 61.78 71 PRO A C 1
ATOM 550 O O . PRO A 1 71 ? 19.613 -6.863 -18.148 1.00 61.78 71 PRO A O 1
ATOM 553 N N . GLU A 1 72 ? 17.467 -6.568 -18.721 1.00 59.53 72 GLU A N 1
ATOM 554 C CA . GLU A 1 72 ? 17.676 -5.262 -19.385 1.00 59.53 72 GLU A CA 1
ATOM 555 C C . GLU A 1 72 ? 17.664 -4.057 -18.424 1.00 59.53 72 GLU A C 1
ATOM 557 O O . GLU A 1 72 ? 17.790 -2.912 -18.851 1.00 59.53 72 GLU A O 1
ATOM 562 N N . GLY A 1 73 ? 17.558 -4.301 -17.115 1.00 57.31 73 GLY A N 1
ATOM 563 C CA . GLY A 1 73 ? 17.609 -3.263 -16.089 1.00 57.31 73 GLY A CA 1
ATOM 564 C C . GLY A 1 73 ? 16.236 -2.797 -15.579 1.00 57.31 73 GLY A C 1
ATOM 565 O O . GLY A 1 73 ? 15.192 -3.210 -16.086 1.00 57.31 73 GLY A O 1
ATOM 566 N N . PRO A 1 74 ? 16.221 -1.969 -14.515 1.00 62.19 74 PRO A N 1
ATOM 567 C CA . PRO A 1 74 ? 15.080 -1.844 -13.611 1.00 62.19 74 PRO A CA 1
ATOM 568 C C . PRO A 1 74 ? 14.162 -0.652 -13.911 1.00 62.19 74 PRO A C 1
ATOM 570 O O . PRO A 1 74 ? 13.547 -0.146 -12.973 1.00 62.19 74 PRO A O 1
ATOM 573 N N . GLU A 1 75 ? 14.076 -0.142 -15.149 1.00 62.19 75 GLU A N 1
ATOM 574 C CA . GLU A 1 75 ? 13.166 0.984 -15.413 1.00 62.19 75 GLU A CA 1
ATOM 575 C C . GLU A 1 75 ? 11.711 0.547 -15.206 1.00 62.19 75 GLU A C 1
ATOM 577 O O . GLU A 1 75 ? 11.054 -0.069 -16.051 1.00 62.19 75 GLU A O 1
ATOM 582 N N . LEU A 1 76 ? 11.237 0.864 -14.005 1.00 77.31 76 LEU A N 1
ATOM 583 C CA . LEU A 1 76 ? 9.946 0.515 -13.472 1.00 77.31 76 LEU A CA 1
ATOM 584 C C . LEU A 1 76 ? 9.235 1.797 -13.086 1.00 77.31 76 LEU A C 1
ATOM 586 O O . LEU A 1 76 ? 9.764 2.645 -12.368 1.00 77.31 76 LEU A O 1
ATOM 590 N N . THR A 1 77 ? 7.995 1.921 -13.536 1.00 83.19 77 THR A N 1
ATOM 591 C CA . THR A 1 77 ? 7.145 3.044 -13.162 1.00 83.19 77 THR A CA 1
ATOM 592 C C . THR A 1 77 ? 5.863 2.521 -12.541 1.00 83.19 77 THR A C 1
ATOM 594 O O . THR A 1 77 ? 5.086 1.823 -13.194 1.00 83.19 77 THR A O 1
ATOM 597 N N . VAL A 1 78 ? 5.615 2.887 -11.284 1.00 88.00 78 VAL A N 1
ATOM 598 C CA . VAL A 1 78 ? 4.271 2.795 -10.703 1.00 88.00 78 VAL A CA 1
ATOM 599 C C . VAL A 1 78 ? 3.450 3.919 -11.313 1.00 88.00 78 VAL A C 1
ATOM 601 O O . VAL A 1 78 ? 3.827 5.082 -11.203 1.00 88.00 78 VAL A O 1
ATOM 604 N N . LEU A 1 79 ? 2.364 3.571 -11.995 1.00 88.81 79 LEU A N 1
ATOM 605 C CA . LEU A 1 79 ? 1.518 4.537 -12.689 1.00 88.81 79 LEU A CA 1
ATOM 606 C C . LEU A 1 79 ? 0.425 5.041 -11.758 1.00 88.81 79 LEU A C 1
ATOM 608 O O . LEU A 1 79 ? 0.245 6.246 -11.615 1.00 88.81 79 LEU A O 1
ATOM 612 N N . ARG A 1 80 ? -0.305 4.109 -11.141 1.00 90.88 80 ARG A N 1
ATOM 613 C CA . ARG A 1 80 ? -1.490 4.412 -10.345 1.00 90.88 80 ARG A CA 1
ATOM 614 C C . ARG A 1 80 ? -1.852 3.243 -9.43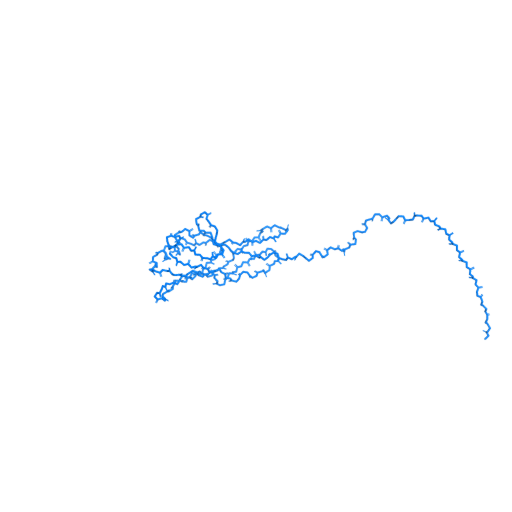7 1.00 90.88 80 ARG A C 1
ATOM 616 O O . ARG A 1 80 ? -1.677 2.095 -9.837 1.00 90.88 80 ARG A O 1
ATOM 623 N N . TYR A 1 81 ? -2.406 3.512 -8.266 1.00 92.56 81 TYR A N 1
ATOM 624 C CA . TYR A 1 81 ? -3.058 2.502 -7.433 1.00 92.56 81 TYR A CA 1
ATOM 625 C C . TYR A 1 81 ? -4.131 3.135 -6.558 1.00 92.56 81 TYR A C 1
ATOM 627 O O . TYR A 1 81 ? -4.026 4.308 -6.209 1.00 92.56 81 TYR A O 1
ATOM 635 N N . GLU A 1 82 ? -5.136 2.353 -6.172 1.00 94.38 82 GLU A N 1
ATOM 636 C CA . GLU A 1 82 ? -6.081 2.788 -5.143 1.00 94.38 82 GLU A CA 1
ATOM 637 C C . GLU A 1 82 ? -5.621 2.250 -3.796 1.00 94.38 82 GLU A C 1
ATOM 639 O O . GLU A 1 82 ? -5.141 1.121 -3.684 1.00 94.38 82 GLU A O 1
ATOM 644 N N . LEU A 1 83 ? -5.734 3.093 -2.781 1.00 95.94 83 LEU A N 1
ATOM 645 C CA . LEU A 1 83 ? -5.381 2.799 -1.409 1.00 95.94 83 LEU A CA 1
ATOM 646 C C . LEU A 1 83 ? -6.653 2.915 -0.571 1.00 95.94 83 LEU A C 1
ATOM 648 O O . LEU A 1 83 ? -7.268 3.979 -0.515 1.00 95.94 83 LEU A O 1
ATOM 652 N N . ILE A 1 84 ? -7.054 1.808 0.050 1.00 96.69 84 ILE A N 1
ATOM 653 C CA . ILE A 1 84 ? -8.331 1.675 0.749 1.00 96.69 84 ILE A CA 1
ATOM 654 C C . ILE A 1 84 ? -8.058 1.263 2.190 1.00 96.69 84 ILE A C 1
ATOM 656 O O . ILE A 1 84 ? -7.54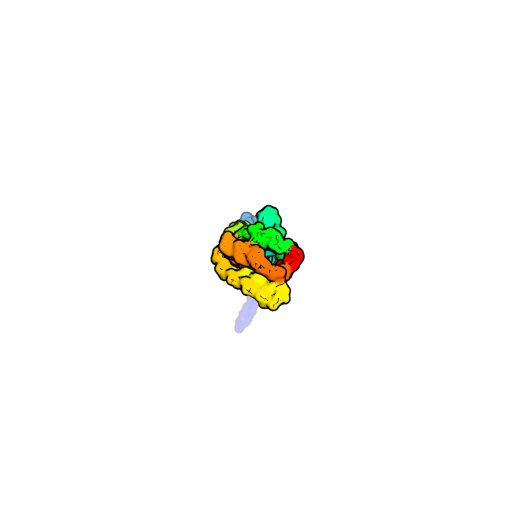9 0.171 2.438 1.00 96.69 84 ILE A O 1
ATOM 660 N N . LEU A 1 85 ? -8.391 2.131 3.139 1.00 97.38 85 LEU A N 1
ATOM 661 C CA . LEU A 1 85 ? -8.287 1.853 4.570 1.00 97.38 85 LEU A CA 1
ATOM 662 C C . LEU A 1 85 ? -9.679 1.533 5.106 1.00 97.38 85 LEU A C 1
ATOM 664 O O . LEU A 1 85 ? -10.603 2.295 4.851 1.00 97.38 85 LEU A O 1
ATOM 668 N N . VAL A 1 86 ? -9.830 0.433 5.835 1.00 97.38 86 VAL A N 1
ATOM 669 C CA . VAL A 1 86 ? -11.109 -0.018 6.400 1.00 97.38 86 VAL A CA 1
ATOM 670 C C . VAL A 1 86 ? -10.995 -0.065 7.918 1.00 97.38 86 VAL A C 1
ATOM 672 O O . VAL A 1 86 ? -10.016 -0.606 8.437 1.00 97.38 86 VAL A O 1
ATOM 675 N N . ALA A 1 87 ? -11.990 0.478 8.618 1.00 96.56 87 ALA A N 1
ATOM 676 C CA . ALA A 1 87 ? -12.117 0.411 10.070 1.00 96.56 87 ALA A CA 1
ATOM 677 C C . ALA A 1 87 ? -13.060 -0.702 10.519 1.00 96.56 87 ALA A C 1
ATOM 679 O O . ALA A 1 87 ? -13.875 -1.211 9.750 1.00 96.56 87 ALA A O 1
ATOM 680 N N . GLU A 1 88 ? -12.956 -1.063 11.795 1.00 95.06 88 GLU A N 1
ATOM 681 C CA . GLU A 1 88 ? -13.774 -2.110 12.412 1.00 95.06 88 GLU A CA 1
ATOM 682 C C . GLU A 1 88 ? -15.281 -1.838 12.289 1.00 95.06 88 GLU A C 1
ATOM 684 O O . GLU A 1 88 ? -16.072 -2.754 12.080 1.00 95.06 88 GLU A O 1
ATOM 689 N N . GLN A 1 89 ? -15.673 -0.564 12.338 1.00 92.19 89 GLN A N 1
ATOM 690 C CA . GLN A 1 89 ? -17.069 -0.121 12.261 1.00 92.19 89 GLN A CA 1
ATOM 691 C C . GLN A 1 89 ? -17.636 -0.145 10.829 1.00 92.19 89 GLN A C 1
ATOM 693 O O . GLN A 1 89 ? -18.811 0.152 10.629 1.00 92.19 89 GLN A O 1
ATOM 698 N N . GLY A 1 90 ? -16.820 -0.510 9.834 1.00 90.88 90 GLY A N 1
ATOM 699 C CA . GLY A 1 90 ? -17.200 -0.557 8.421 1.00 90.88 90 GLY A CA 1
ATOM 700 C C . GLY A 1 90 ? -16.950 0.741 7.649 1.00 90.88 90 GLY A C 1
ATOM 701 O O . GLY A 1 90 ? -17.090 0.744 6.426 1.00 90.88 90 GLY A O 1
ATOM 702 N N . ASP A 1 91 ? -16.533 1.816 8.325 1.00 95.50 91 ASP A N 1
ATOM 703 C CA . ASP A 1 91 ? -16.056 3.030 7.663 1.00 95.50 91 ASP A CA 1
ATOM 704 C C . ASP A 1 91 ? -14.838 2.722 6.791 1.00 95.50 91 ASP A C 1
ATOM 706 O O . ASP A 1 91 ? -14.017 1.856 7.117 1.00 95.50 91 ASP A O 1
ATOM 710 N N . TYR A 1 92 ? -14.691 3.456 5.688 1.00 96.62 92 TYR A N 1
ATOM 711 C CA . TYR A 1 92 ? -13.525 3.337 4.825 1.00 96.62 92 TYR A CA 1
ATOM 712 C C . TYR A 1 92 ? -13.059 4.684 4.276 1.00 96.62 92 TYR A C 1
ATOM 714 O O . TYR A 1 92 ? -13.849 5.595 4.032 1.00 96.62 92 TYR A O 1
ATOM 722 N N . LEU A 1 93 ? -11.750 4.789 4.059 1.00 97.12 93 LEU A N 1
ATOM 723 C CA . LEU A 1 93 ? -11.123 5.866 3.304 1.00 97.12 93 LEU A CA 1
ATOM 724 C C . LEU A 1 93 ? -10.618 5.309 1.979 1.00 97.12 93 LEU A C 1
ATOM 726 O O . LEU A 1 93 ? -10.041 4.223 1.940 1.00 97.12 93 LEU A O 1
ATOM 730 N N . PHE A 1 94 ? -10.807 6.072 0.909 1.00 97.00 94 PHE A N 1
ATOM 731 C CA . PHE A 1 94 ? -10.378 5.720 -0.438 1.00 97.00 94 PHE A CA 1
ATOM 732 C C . PHE A 1 94 ? -9.485 6.823 -1.000 1.00 97.00 94 PHE A C 1
ATOM 734 O O . PHE A 1 94 ? -9.860 7.997 -0.993 1.00 97.00 94 PHE A O 1
ATOM 741 N N . PHE A 1 95 ? -8.326 6.440 -1.529 1.00 96.50 95 PHE A N 1
ATOM 742 C CA . PHE A 1 95 ? -7.396 7.355 -2.174 1.00 96.50 95 PHE A CA 1
ATOM 743 C C . PHE A 1 95 ? -6.950 6.806 -3.520 1.00 96.50 95 PHE A C 1
ATOM 745 O O . PHE A 1 95 ? -6.439 5.693 -3.600 1.00 96.50 95 PHE A O 1
ATOM 752 N N . ASP A 1 96 ? -7.078 7.619 -4.562 1.00 95.31 96 ASP A N 1
ATOM 753 C CA . ASP A 1 96 ? -6.513 7.322 -5.871 1.00 95.31 96 ASP A CA 1
ATOM 754 C C . ASP A 1 96 ? -5.123 7.953 -5.998 1.00 95.31 96 ASP A C 1
ATOM 756 O O . ASP A 1 96 ? -4.992 9.176 -6.094 1.00 95.31 96 ASP A O 1
ATOM 760 N N . ILE A 1 97 ? -4.076 7.133 -5.958 1.00 94.62 97 ILE A N 1
ATOM 761 C CA . ILE A 1 97 ? -2.693 7.603 -5.951 1.00 94.62 97 ILE A CA 1
ATOM 762 C C . ILE A 1 97 ? -2.101 7.497 -7.350 1.00 94.62 97 ILE A C 1
ATOM 764 O O . ILE A 1 97 ? -2.097 6.427 -7.955 1.00 94.62 97 ILE A O 1
ATOM 768 N N . GLN A 1 98 ? -1.561 8.611 -7.844 1.00 93.62 98 GLN A N 1
ATOM 769 C CA . GLN A 1 98 ? -0.795 8.671 -9.087 1.00 93.62 98 GLN A CA 1
ATOM 770 C C . GLN A 1 98 ? 0.703 8.596 -8.772 1.00 93.62 98 GLN A C 1
ATOM 772 O O . GLN A 1 98 ? 1.203 9.319 -7.908 1.00 93.62 98 GLN A O 1
ATOM 777 N N . GLY A 1 99 ? 1.436 7.750 -9.492 1.00 91.94 99 GLY A N 1
ATOM 778 C CA . GLY A 1 99 ? 2.848 7.493 -9.217 1.00 91.94 99 GLY A CA 1
ATOM 779 C C . GLY A 1 99 ? 3.074 6.545 -8.035 1.00 91.94 99 GLY A C 1
ATOM 780 O O . GLY A 1 99 ? 2.151 5.920 -7.525 1.00 91.94 99 GLY A O 1
ATOM 781 N N . ALA A 1 100 ? 4.326 6.433 -7.585 1.00 92.50 100 ALA A N 1
ATOM 782 C CA . ALA A 1 100 ? 4.699 5.569 -6.462 1.00 92.50 100 ALA A CA 1
ATOM 783 C C . ALA A 1 100 ? 4.403 6.188 -5.085 1.00 92.50 100 ALA A C 1
ATOM 785 O O . ALA A 1 100 ? 4.144 5.463 -4.124 1.00 92.50 100 ALA A O 1
ATOM 786 N N . ARG A 1 101 ? 4.475 7.517 -4.963 1.00 96.12 101 ARG A N 1
ATOM 787 C CA . ARG A 1 101 ? 4.540 8.214 -3.672 1.00 96.12 101 ARG A CA 1
ATOM 788 C C . ARG A 1 101 ? 3.160 8.489 -3.085 1.00 96.12 101 ARG A C 1
ATOM 790 O O . ARG A 1 101 ? 2.298 9.043 -3.757 1.00 96.12 101 ARG A O 1
ATOM 797 N N . ILE A 1 102 ? 2.998 8.192 -1.799 1.00 95.31 102 ILE A N 1
ATOM 798 C CA . ILE A 1 102 ? 1.780 8.476 -1.040 1.00 95.31 102 ILE A CA 1
ATOM 799 C C . ILE A 1 102 ? 1.815 9.943 -0.578 1.00 95.31 102 ILE A C 1
ATOM 801 O O . ILE A 1 102 ? 2.774 10.360 0.088 1.00 95.31 102 ILE A O 1
ATOM 805 N N . PRO A 1 103 ? 0.792 10.755 -0.902 1.00 95.50 103 PRO A N 1
ATOM 806 C CA . PRO A 1 103 ? 0.704 12.137 -0.446 1.00 95.50 103 PRO A CA 1
ATOM 807 C C . PRO A 1 103 ? 0.605 12.249 1.077 1.00 95.50 103 PRO A C 1
ATOM 809 O O . PRO A 1 103 ? -0.039 11.441 1.746 1.00 95.50 103 PRO A O 1
ATOM 812 N N . ALA A 1 104 ? 1.188 13.313 1.635 1.00 93.12 104 ALA A N 1
ATOM 813 C CA . ALA A 1 104 ? 1.125 13.583 3.073 1.00 93.12 104 ALA A CA 1
ATOM 814 C C . ALA A 1 104 ? -0.312 13.760 3.588 1.00 93.12 104 ALA A C 1
ATOM 816 O O . ALA A 1 104 ? -0.622 13.327 4.696 1.00 93.12 104 ALA A O 1
ATOM 817 N N . SER A 1 105 ? -1.191 14.343 2.770 1.00 94.19 105 SER A N 1
ATOM 818 C CA . SER A 1 105 ? -2.610 14.520 3.086 1.00 94.19 105 SER A CA 1
ATOM 819 C C . SER A 1 105 ? -3.343 13.190 3.268 1.00 94.19 105 SER A C 1
ATOM 821 O O . SER A 1 105 ? -4.158 13.077 4.180 1.00 94.19 105 SER A O 1
ATOM 823 N N . CYS A 1 106 ? -3.029 12.172 2.459 1.00 94.19 106 CYS A N 1
ATOM 824 C CA . CYS A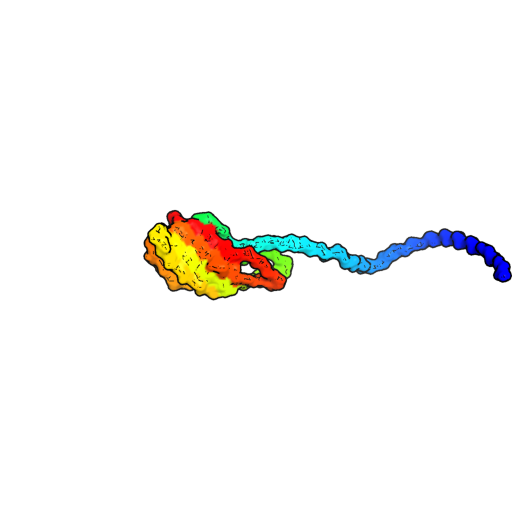 1 106 ? -3.611 10.837 2.604 1.00 94.19 106 CYS A CA 1
ATOM 825 C C . CYS A 1 106 ? -3.210 10.221 3.947 1.00 94.19 106 CYS A C 1
ATOM 827 O O . CYS A 1 106 ? -4.059 9.723 4.678 1.00 94.19 106 CYS A O 1
ATOM 829 N N . ARG A 1 107 ? -1.934 10.350 4.332 1.00 93.25 107 ARG A N 1
ATOM 830 C CA . ARG A 1 107 ? -1.428 9.833 5.617 1.00 93.25 107 ARG A CA 1
ATOM 831 C C . ARG A 1 107 ? -2.093 10.491 6.810 1.00 93.25 107 ARG A C 1
ATOM 833 O O . ARG A 1 107 ? -2.479 9.794 7.739 1.00 93.25 107 ARG A O 1
ATOM 840 N N . ALA A 1 108 ? -2.252 11.811 6.768 1.00 93.00 108 ALA A N 1
ATOM 841 C CA . ALA A 1 108 ? -2.924 12.551 7.830 1.00 93.00 108 ALA A CA 1
ATOM 842 C C . ALA A 1 108 ? -4.378 12.079 8.018 1.00 93.00 108 ALA A C 1
ATOM 844 O O . ALA A 1 108 ? -4.816 11.869 9.145 1.00 93.00 108 ALA A O 1
ATOM 845 N N . GLN A 1 109 ? -5.109 11.843 6.924 1.00 94.94 109 GLN A N 1
ATOM 846 C CA . GLN A 1 109 ? -6.478 11.318 6.990 1.00 94.94 109 GLN A CA 1
ATOM 847 C C . GLN A 1 109 ? -6.526 9.879 7.517 1.00 94.94 109 GLN A C 1
ATOM 849 O O . GLN A 1 109 ? -7.351 9.563 8.366 1.00 94.94 109 GLN A O 1
ATOM 854 N N . MET A 1 110 ? -5.610 9.021 7.064 1.00 94.00 110 MET A N 1
ATOM 855 C CA . MET A 1 110 ? -5.509 7.636 7.534 1.00 94.00 110 MET A CA 1
ATOM 856 C C . MET A 1 110 ? -5.186 7.540 9.027 1.00 94.00 110 MET A C 1
ATOM 858 O O . MET A 1 110 ? -5.761 6.712 9.723 1.00 94.00 110 MET A O 1
ATOM 862 N N . GLN A 1 111 ? -4.289 8.392 9.530 1.00 92.31 111 GLN A N 1
ATOM 863 C CA . GLN A 1 111 ? -3.974 8.477 10.960 1.00 92.31 111 GLN A CA 1
ATOM 864 C C . GLN A 1 111 ? -5.175 8.915 11.802 1.00 92.31 111 GLN A C 1
ATOM 866 O O . GLN A 1 111 ? -5.311 8.477 12.941 1.00 92.31 111 GLN A O 1
ATOM 871 N N . ALA A 1 112 ? -6.010 9.804 11.262 1.00 94.12 112 ALA A N 1
ATOM 872 C CA . ALA A 1 112 ? -7.190 10.311 11.950 1.00 94.12 112 ALA A CA 1
ATOM 873 C C . ALA A 1 112 ? -8.341 9.293 11.988 1.00 94.12 112 ALA A C 1
ATOM 875 O O . ALA A 1 112 ? -9.292 9.479 12.747 1.00 94.12 112 ALA A O 1
ATOM 876 N N . MET A 1 113 ? -8.268 8.226 11.185 1.00 94.19 113 MET A N 1
ATOM 877 C CA . MET A 1 113 ? -9.260 7.161 11.199 1.00 94.19 113 MET A CA 1
ATOM 878 C C . MET A 1 113 ? -9.203 6.403 12.526 1.00 94.19 113 MET A C 1
ATOM 880 O O . MET A 1 113 ? -8.137 5.983 12.984 1.00 94.19 113 MET A O 1
ATOM 884 N N . LYS A 1 114 ? -10.371 6.218 13.135 1.00 95.00 114 LYS A N 1
ATOM 885 C CA . LYS A 1 114 ? -10.519 5.462 14.373 1.00 95.00 114 LYS A CA 1
ATOM 886 C C . LYS A 1 114 ? -10.572 3.963 14.063 1.00 95.00 114 LYS A C 1
ATOM 888 O O . LYS A 1 114 ? -11.268 3.564 13.137 1.00 95.00 114 LYS A O 1
ATOM 893 N N . ASP A 1 115 ? -9.841 3.166 14.839 1.00 94.88 115 ASP A N 1
ATOM 894 C CA . ASP A 1 115 ? -9.842 1.696 14.793 1.00 94.88 115 ASP A CA 1
ATOM 895 C C . ASP A 1 115 ? -9.691 1.089 13.370 1.00 94.88 115 ASP A C 1
ATOM 897 O O . ASP A 1 115 ? -10.515 0.270 12.946 1.00 94.88 115 ASP A O 1
ATOM 901 N N . PRO A 1 116 ? -8.665 1.487 12.585 1.00 96.75 116 PRO A N 1
ATOM 902 C CA . PRO A 1 116 ? -8.402 0.898 11.277 1.00 96.75 116 PRO A CA 1
ATOM 903 C C . PRO A 1 116 ? -7.932 -0.555 11.430 1.00 96.75 116 PRO A C 1
ATOM 905 O O . PRO A 1 116 ? -7.044 -0.842 12.229 1.00 96.75 116 PRO A O 1
ATOM 908 N N . ILE A 1 117 ? -8.489 -1.463 10.626 1.00 97.06 117 ILE A N 1
ATOM 909 C CA . ILE A 1 117 ? -8.225 -2.910 10.706 1.00 97.06 117 ILE A CA 1
ATOM 910 C C . ILE A 1 117 ? -7.537 -3.474 9.465 1.00 97.06 117 ILE A C 1
ATOM 912 O O . ILE A 1 117 ? -6.844 -4.487 9.559 1.00 97.06 117 ILE A O 1
ATOM 916 N N . LYS A 1 118 ? -7.722 -2.854 8.293 1.00 96.81 118 LYS A N 1
ATOM 917 C CA . LYS A 1 118 ? -7.155 -3.344 7.030 1.00 96.81 118 LYS A CA 1
ATOM 918 C C . LYS A 1 118 ? -6.799 -2.220 6.079 1.00 96.81 118 LYS A C 1
ATOM 920 O O . LYS A 1 118 ? -7.530 -1.242 5.958 1.00 96.81 118 LYS A O 1
ATOM 925 N N . LEU A 1 119 ? -5.712 -2.425 5.349 1.00 96.31 119 LEU A N 1
ATOM 926 C CA . LEU A 1 119 ? -5.253 -1.579 4.261 1.00 96.31 119 LEU A CA 1
ATOM 927 C C . LEU A 1 119 ? -5.137 -2.413 2.984 1.00 96.31 119 LEU A C 1
ATOM 929 O O . LEU A 1 119 ? -4.375 -3.378 2.927 1.00 96.31 119 LEU A O 1
ATOM 933 N N . PHE A 1 120 ? -5.870 -2.017 1.952 1.00 95.12 120 PHE A N 1
ATOM 934 C CA . PHE A 1 120 ? -5.814 -2.604 0.619 1.00 95.12 120 PHE A CA 1
ATOM 935 C C . PHE A 1 120 ? -5.134 -1.638 -0.345 1.00 95.12 120 PHE A C 1
ATOM 937 O O . PHE A 1 120 ? -5.362 -0.431 -0.296 1.00 95.12 120 PHE A O 1
ATOM 944 N N . ILE A 1 121 ? -4.325 -2.181 -1.245 1.00 93.38 121 ILE A N 1
ATOM 945 C CA . ILE A 1 121 ? -3.716 -1.457 -2.358 1.00 93.38 121 ILE A CA 1
ATOM 946 C C . ILE A 1 121 ? -4.083 -2.214 -3.628 1.00 93.38 121 ILE A C 1
ATOM 948 O O . ILE A 1 121 ? -3.497 -3.259 -3.900 1.00 93.38 121 ILE A O 1
ATOM 952 N N . GLN A 1 122 ? -5.087 -1.738 -4.359 1.00 89.69 122 GLN A N 1
ATOM 953 C CA . GLN A 1 122 ? -5.630 -2.389 -5.556 1.00 89.69 122 GLN A CA 1
ATOM 954 C C . GLN A 1 122 ? -6.558 -1.433 -6.319 1.00 89.69 122 GLN A C 1
ATOM 956 O O . GLN A 1 122 ? -7.198 -0.637 -5.658 1.00 89.69 122 GLN A O 1
ATOM 961 N N . PRO A 1 123 ? -6.695 -1.526 -7.653 1.00 86.31 123 PRO A N 1
ATOM 962 C CA . PRO A 1 123 ? -5.818 -2.251 -8.553 1.00 86.31 123 PRO A CA 1
ATOM 963 C C . PRO A 1 123 ? -4.487 -1.513 -8.688 1.00 86.31 123 PRO A C 1
ATOM 965 O O . PRO A 1 123 ? -4.434 -0.295 -8.862 1.00 86.31 123 PRO A O 1
ATOM 968 N N . LEU A 1 124 ? -3.396 -2.264 -8.645 1.00 85.50 124 LEU A N 1
ATOM 969 C CA . LEU A 1 124 ? -2.062 -1.725 -8.848 1.00 85.50 124 LEU A CA 1
ATOM 970 C C . LEU A 1 124 ? -1.722 -1.683 -10.346 1.00 85.50 124 LEU A C 1
ATOM 972 O O . LEU A 1 124 ? -1.627 -2.709 -11.016 1.00 85.50 124 LEU A O 1
ATOM 976 N N . ARG A 1 125 ? -1.506 -0.476 -10.876 1.00 84.06 125 ARG A N 1
ATOM 977 C CA . ARG A 1 125 ? -1.056 -0.238 -12.251 1.00 84.06 125 ARG A CA 1
ATOM 978 C C . ARG A 1 125 ? 0.397 0.201 -12.259 1.00 84.06 125 ARG A C 1
ATOM 980 O O . ARG A 1 125 ? 0.760 1.245 -11.716 1.00 84.06 125 ARG A O 1
ATOM 987 N N . TRP A 1 126 ? 1.224 -0.573 -12.937 1.00 82.94 126 TRP A N 1
ATOM 988 C CA . TRP A 1 126 ? 2.650 -0.329 -13.081 1.00 82.94 126 TRP A CA 1
ATOM 989 C C . TRP A 1 126 ? 3.119 -0.841 -14.443 1.00 82.94 126 TRP A C 1
ATOM 991 O O . TRP A 1 126 ? 2.394 -1.560 -15.131 1.00 82.94 126 TRP A O 1
ATOM 1001 N N . ARG A 1 127 ? 4.312 -0.420 -14.853 1.00 76.56 127 ARG A N 1
ATOM 1002 C CA . ARG A 1 127 ? 4.918 -0.789 -16.130 1.00 76.56 127 ARG A CA 1
ATOM 1003 C C . ARG A 1 127 ? 6.402 -1.071 -15.924 1.00 76.56 127 ARG A C 1
ATOM 1005 O O . ARG A 1 127 ? 7.108 -0.195 -15.424 1.00 76.56 127 ARG A O 1
ATOM 1012 N N . ALA A 1 128 ? 6.852 -2.256 -16.330 1.00 72.06 128 ALA A N 1
ATOM 1013 C CA . ALA A 1 128 ? 8.246 -2.494 -16.696 1.00 72.06 128 ALA A CA 1
ATOM 1014 C C . ALA A 1 128 ? 8.422 -2.158 -18.184 1.00 72.06 128 ALA A C 1
ATOM 1016 O O . ALA A 1 128 ? 7.469 -2.294 -18.959 1.00 72.06 128 ALA A O 1
ATOM 1017 N N . LEU A 1 129 ? 9.613 -1.721 -18.605 1.00 61.03 129 LEU A N 1
ATOM 1018 C CA . LEU A 1 129 ? 9.953 -1.718 -20.030 1.00 61.03 129 LEU A CA 1
ATOM 1019 C C . LEU A 1 129 ? 9.647 -3.121 -20.595 1.00 61.03 129 LEU A C 1
ATOM 1021 O O . LEU A 1 129 ? 10.216 -4.109 -20.155 1.00 61.03 129 LEU A O 1
ATOM 1025 N N . GLN A 1 130 ? 8.707 -3.190 -21.540 1.00 52.59 130 GLN A N 1
ATOM 1026 C CA . GLN A 1 130 ? 8.379 -4.363 -22.366 1.00 52.59 130 GLN A CA 1
ATOM 1027 C C . GLN A 1 130 ? 7.579 -5.533 -21.743 1.00 52.59 130 GLN A C 1
ATOM 1029 O O . GLN A 1 130 ? 7.199 -6.431 -22.491 1.00 52.59 130 GLN A O 1
ATOM 1034 N N . CYS A 1 131 ? 7.194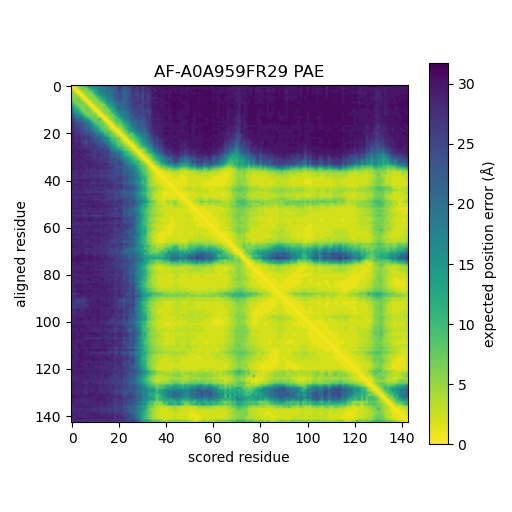 -5.504 -20.458 1.00 52.72 131 CYS A N 1
ATOM 1035 C CA . CYS A 1 131 ? 6.395 -6.580 -19.838 1.00 52.72 131 CYS A CA 1
ATOM 1036 C C . CYS A 1 131 ? 5.220 -6.054 -18.989 1.00 52.72 131 CYS A C 1
ATOM 1038 O O . CYS A 1 131 ? 5.375 -5.138 -18.179 1.00 52.72 131 CYS A O 1
ATOM 1040 N N . PHE A 1 132 ? 4.042 -6.674 -19.142 1.00 53.78 132 PHE A N 1
ATOM 1041 C CA . PHE A 1 132 ? 2.862 -6.465 -18.293 1.00 53.78 132 PHE A CA 1
ATOM 1042 C C . PHE A 1 132 ? 2.709 -7.652 -17.334 1.00 53.78 132 PHE A C 1
ATOM 1044 O O . PHE A 1 132 ? 1.962 -8.585 -17.622 1.00 53.78 132 PHE A O 1
ATOM 1051 N N . GLU A 1 133 ? 3.409 -7.652 -16.202 1.00 55.62 133 GLU A N 1
ATOM 1052 C CA . GLU A 1 133 ? 3.110 -8.619 -15.141 1.00 55.62 133 GLU A CA 1
ATOM 1053 C C . GLU A 1 133 ? 2.093 -8.053 -14.144 1.00 55.62 133 GLU A C 1
ATOM 1055 O O . GLU A 1 133 ? 2.085 -6.868 -13.813 1.00 55.62 133 GLU A O 1
ATOM 1060 N N . GLN A 1 134 ? 1.187 -8.905 -13.671 1.00 58.12 134 GLN A N 1
ATOM 1061 C CA . GLN A 1 134 ? 0.076 -8.505 -12.812 1.00 58.12 134 GLN A CA 1
ATOM 1062 C C . GLN A 1 134 ? 0.409 -8.752 -11.341 1.00 58.12 134 GLN A C 1
ATOM 1064 O O . GLN A 1 134 ? 0.055 -9.783 -10.775 1.00 58.12 134 GLN A O 1
ATOM 1069 N N . VAL A 1 135 ? 1.011 -7.768 -10.675 1.00 70.38 135 VAL A N 1
ATOM 1070 C CA . VAL A 1 135 ? 0.723 -7.605 -9.245 1.00 70.38 135 VAL A CA 1
ATOM 1071 C C . VAL A 1 135 ? -0.609 -6.877 -9.146 1.00 70.38 135 VAL A C 1
ATOM 1073 O O . VAL A 1 135 ? -0.673 -5.678 -9.397 1.00 70.38 135 VAL A O 1
ATOM 1076 N N . ALA A 1 136 ? -1.681 -7.610 -8.848 1.00 71.06 136 ALA A N 1
ATOM 1077 C CA . ALA A 1 136 ? -3.028 -7.042 -8.823 1.00 71.06 136 ALA A CA 1
ATOM 1078 C C . ALA A 1 136 ? -3.306 -6.243 -7.540 1.00 71.06 136 ALA A C 1
ATOM 1080 O O . ALA A 1 136 ? -3.964 -5.201 -7.593 1.00 71.06 136 ALA A O 1
ATOM 1081 N N . SER A 1 137 ? -2.792 -6.723 -6.401 1.00 86.06 137 SER A N 1
ATOM 1082 C CA . SER A 1 137 ? -3.130 -6.182 -5.087 1.00 86.06 137 SER A CA 1
ATOM 1083 C C . SER A 1 137 ? -2.068 -6.444 -4.017 1.00 86.06 137 SER A C 1
ATOM 1085 O O . SER A 1 137 ? -1.365 -7.453 -4.067 1.00 86.06 137 SER A O 1
ATOM 1087 N N . LEU A 1 138 ? -2.036 -5.590 -2.995 1.00 89.75 138 LEU A N 1
ATOM 1088 C CA . LEU A 1 138 ? -1.345 -5.805 -1.722 1.00 89.75 138 LEU A CA 1
ATOM 1089 C C . LEU A 1 138 ? -2.338 -5.574 -0.570 1.00 89.75 138 LEU A C 1
ATOM 1091 O O . LEU A 1 138 ? -3.111 -4.620 -0.610 1.00 89.75 138 LEU A O 1
ATOM 1095 N N . VAL A 1 139 ? -2.329 -6.444 0.443 1.00 92.88 139 VAL A N 1
ATOM 1096 C CA . VAL A 1 139 ? -3.229 -6.356 1.607 1.00 92.88 139 VAL A CA 1
ATOM 1097 C C . VAL A 1 139 ? -2.418 -6.436 2.892 1.00 92.88 139 VAL A C 1
ATOM 1099 O O . VAL A 1 139 ? -1.559 -7.311 3.029 1.00 92.88 139 VAL A O 1
ATOM 1102 N N . LEU A 1 140 ? -2.697 -5.524 3.821 1.00 94.31 140 LEU A N 1
ATOM 1103 C CA . LEU A 1 140 ? -2.087 -5.467 5.144 1.00 94.31 140 LEU A CA 1
ATOM 1104 C C . LEU A 1 140 ? -3.171 -5.420 6.222 1.00 94.31 140 LEU A C 1
ATOM 1106 O O . LEU A 1 140 ? -4.107 -4.628 6.132 1.00 94.31 140 LEU A O 1
ATOM 1110 N N . ASP A 1 141 ? -3.016 -6.241 7.253 1.00 95.81 141 ASP A N 1
ATOM 1111 C CA . ASP A 1 141 ? -3.788 -6.142 8.487 1.00 95.81 141 ASP A CA 1
ATOM 1112 C C . ASP A 1 141 ? -3.217 -5.028 9.373 1.00 95.81 141 ASP A C 1
ATOM 1114 O O . ASP A 1 141 ? -2.012 -4.753 9.364 1.00 95.81 141 ASP A O 1
ATOM 1118 N N . ILE A 1 142 ? -4.072 -4.398 10.170 1.00 93.88 142 ILE A N 1
ATOM 1119 C CA . ILE A 1 142 ? -3.677 -3.364 11.124 1.00 93.88 142 ILE A CA 1
ATOM 1120 C C . ILE A 1 142 ? -3.967 -3.862 12.538 1.00 93.88 142 ILE A C 1
ATOM 1122 O O . ILE A 1 142 ? -5.025 -4.437 12.792 1.00 93.88 142 ILE A O 1
ATOM 1126 N N . ARG A 1 143 ? -2.980 -3.713 13.428 1.00 89.31 143 ARG A N 1
ATOM 1127 C CA . ARG A 1 143 ? -3.021 -4.167 14.825 1.00 89.31 143 ARG A CA 1
ATOM 1128 C C . ARG A 1 143 ? -2.484 -3.123 15.798 1.00 89.31 143 ARG A C 1
ATOM 1130 O O . ARG A 1 143 ? -1.738 -2.214 15.360 1.00 89.31 143 ARG A O 1
#

Radius of gyration: 30.38 Å; Cα contacts (8 Å, |Δi|>4): 240; chains: 1; bounding box: 58×65×92 Å

Foldseek 3Di:
DDDDDDDDDDDDDDDDDDPPDDPPPPPPPPPPPFPAKAKWFQQAPDTHREEADELVSLQRGFWIDIDGDDPVDDPKKFAWKWKWWAAPVGDIDIDIDGTTTDDNVVSVVSSVDPHTFKIKIACTDMDDVPDDHGPGIGMYTYD

pLDDT: mean 76.3, std 22.3, range [29.38, 97.38]

Secondary structure (DSSP, 8-state):
--------------------S----S--------PPPEEEEEETTEEESSEEE-GGGGGGEEEEEEE---TT---EEEEEEEEEEEETTS-EEEEEEESSBPPHHHHHHHHHSSSEEEEEE-S-EEEETTB------EEEEE-

Solvent-accessible surface area (backbone atoms only — not comparable to full-atom values): 8787 Å² total; per-residue (Å²): 133,83,88,82,83,89,85,88,80,90,78,92,75,94,72,92,73,74,84,74,76,81,78,75,68,94,79,70,85,69,79,72,74,76,49,79,56,44,62,26,42,30,39,68,96,41,76,42,71,55,55,73,46,44,59,81,45,44,66,33,52,43,32,56,44,76,49,59,72,54,96,91,54,77,66,64,44,48,53,29,32,27,40,36,40,33,23,76,88,70,53,70,50,80,42,85,38,66,40,40,56,57,57,70,69,58,29,55,55,59,55,69,48,70,65,54,38,36,40,39,35,42,64,44,41,61,42,45,82,95,47,87,75,82,51,52,66,47,55,32,40,38,93

Nearest PDB structures (foldseek):
  7cmg-assembly1_B  TM=7.510E-01  e=1.470E-04  Porphyromonas gingivalis ATCC 33277
  6ey6-assembly2_D  TM=7.406E-01  e=2.432E-04  Porphyromonas gingivalis
  6ey5-assembly1_A  TM=7.290E-01  e=4.253E-04  Porphyromonas gingivalis
  7cmg-assembly1_A  TM=7.477E-01  e=2.153E-03  Porphyromonas gingivalis ATCC 33277
  6juq-assembly1_F  TM=3.861E-01  e=1.976E+00  Escherichia coli

Sequence (143 aa):
MRHRVICMLLLFFGLCMTPVHGQRAATGEGSWRSAPARAYLQVGNKQVAGGFIKQAELALLDSLIIRYDHPEGPELTVLRYELILVAEQGDYLFFDIQGARIPASCRAQMQAMKDPIKLFIQPLRWRALQCFEQVASLVLDIR

Mean predicted aligned error: 13.37 Å